Protein AF-A0A6F8URI1-F1 (afdb_monomer)

Sequence (57 aa):
MPSYFFHTRDGQKLEIDEEGTDLPDDKSARNAAKELLAALNRDKLPNGDHMALSVTV

pLDDT: mean 79.6, std 12.09, range [49.59, 93.56]

Secondary structure (DSSP, 8-state):
--EEEEEEEETTEEE--SS-EE-SSHHHHHHHHHHHHHHHHHH--SS-S-EEEEEE-

Mean predicted aligned error: 6.7 Å

Radius of gyration: 11.72 Å; Cα contacts (8 Å, |Δi|>4): 72; chains: 1; bounding box: 25×18×31 Å

Structure (mmCIF, N/CA/C/O backbone):
data_AF-A0A6F8URI1-F1
#
_entry.id   AF-A0A6F8URI1-F1
#
loop_
_atom_site.group_PDB
_atom_site.id
_atom_site.type_symbol
_atom_site.label_atom_id
_atom_site.label_alt_id
_atom_site.label_comp_id
_atom_site.label_asym_id
_atom_site.label_entity_id
_atom_site.label_seq_id
_atom_site.pdbx_PDB_ins_code
_atom_site.Cartn_x
_atom_site.Cartn_y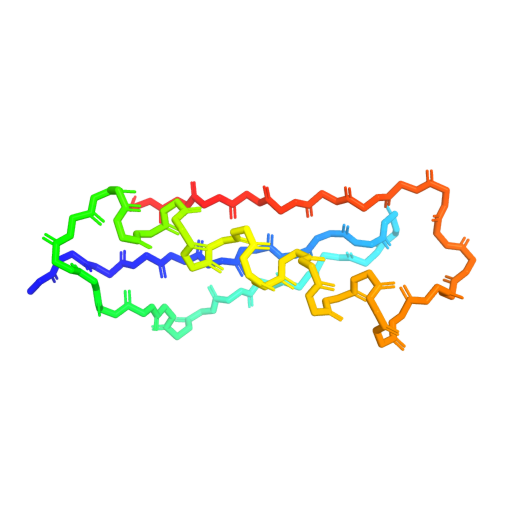
_atom_site.Cartn_z
_atom_site.occupancy
_atom_site.B_iso_or_equiv
_atom_site.auth_seq_id
_atom_site.auth_comp_id
_atom_site.auth_asym_id
_atom_site.auth_atom_id
_atom_site.pdbx_PDB_model_num
ATOM 1 N N . MET A 1 1 ? -9.654 -5.647 12.548 1.00 78.44 1 MET A N 1
ATOM 2 C CA . MET A 1 1 ? -8.988 -4.400 12.118 1.00 78.44 1 MET A CA 1
ATOM 3 C C . MET A 1 1 ? -9.390 -4.163 10.670 1.00 78.44 1 MET A C 1
ATOM 5 O O . MET A 1 1 ? -9.784 -5.140 10.044 1.00 78.44 1 MET A O 1
ATOM 9 N N . PRO A 1 2 ? -9.420 -2.921 10.170 1.00 87.25 2 PRO A N 1
ATOM 10 C CA . PRO A 1 2 ? -9.619 -2.688 8.744 1.00 87.25 2 PRO A CA 1
ATOM 11 C C . PRO A 1 2 ? -8.436 -3.249 7.946 1.00 87.25 2 PRO A C 1
ATOM 13 O O . PRO A 1 2 ? -7.282 -3.110 8.364 1.00 87.25 2 PRO A O 1
ATOM 16 N N . SER A 1 3 ? -8.745 -3.876 6.817 1.00 90.44 3 SER A N 1
ATOM 17 C CA . SER A 1 3 ? -7.757 -4.378 5.867 1.00 90.44 3 SER A CA 1
ATOM 18 C C . SER A 1 3 ? -7.552 -3.323 4.784 1.00 90.44 3 SER A C 1
ATOM 20 O O . SER A 1 3 ? -8.520 -2.810 4.230 1.00 90.44 3 SER A O 1
ATOM 22 N N . TYR A 1 4 ? -6.299 -2.969 4.514 1.00 90.94 4 TYR A N 1
ATOM 23 C CA . TYR A 1 4 ? -5.931 -1.966 3.514 1.00 90.94 4 TYR A CA 1
ATOM 24 C C . TYR A 1 4 ? -5.223 -2.635 2.351 1.00 90.94 4 TYR A C 1
ATOM 26 O O . TYR A 1 4 ? -4.318 -3.438 2.571 1.00 90.94 4 TYR A O 1
ATOM 34 N N . PHE A 1 5 ? -5.591 -2.257 1.132 1.00 91.44 5 PHE A N 1
ATOM 35 C CA . PHE A 1 5 ? -5.041 -2.839 -0.089 1.00 91.44 5 PHE A CA 1
ATOM 36 C C . PHE A 1 5 ? -4.123 -1.830 -0.780 1.00 91.44 5 PHE A C 1
ATOM 38 O O . PHE A 1 5 ? -4.527 -0.69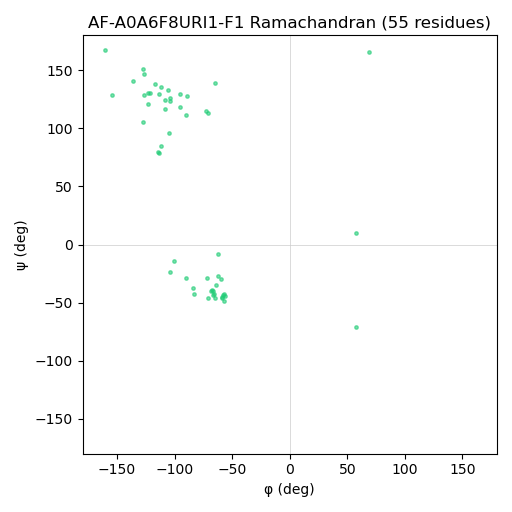5 -1.065 1.00 91.44 5 PHE A O 1
ATOM 45 N N . PHE A 1 6 ? -2.877 -2.233 -1.034 1.00 88.94 6 PHE A N 1
ATOM 46 C CA . PHE A 1 6 ? -1.839 -1.368 -1.596 1.00 88.94 6 PHE A CA 1
ATOM 47 C C . PHE A 1 6 ? -1.592 -1.700 -3.067 1.00 88.94 6 PHE A C 1
ATOM 49 O O . PHE A 1 6 ? -0.812 -2.585 -3.408 1.00 88.94 6 PH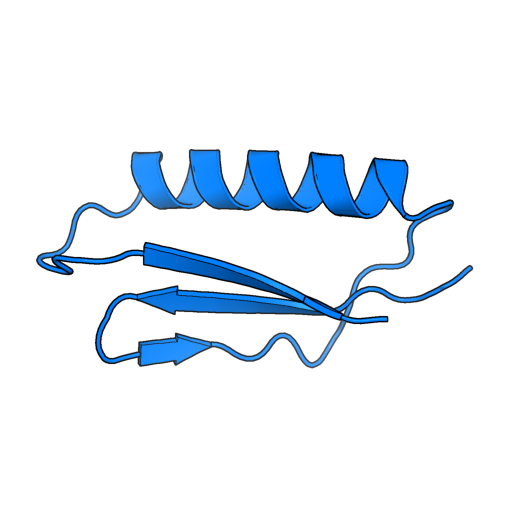E A O 1
ATOM 56 N N . HIS A 1 7 ? -2.228 -0.960 -3.973 1.00 87.94 7 HIS A N 1
ATOM 57 C CA . HIS A 1 7 ? -2.033 -1.177 -5.408 1.00 87.94 7 HIS A CA 1
ATOM 58 C C . HIS A 1 7 ? -0.873 -0.331 -5.931 1.00 87.94 7 HIS A C 1
ATOM 60 O O . HIS A 1 7 ? -0.856 0.892 -5.754 1.00 87.94 7 HIS A O 1
ATOM 66 N N . THR A 1 8 ? 0.070 -0.973 -6.618 1.00 83.31 8 THR A N 1
ATOM 67 C CA . THR A 1 8 ? 1.243 -0.304 -7.195 1.00 83.31 8 THR A CA 1
ATOM 68 C C . THR A 1 8 ? 1.090 -0.176 -8.703 1.00 83.31 8 THR A C 1
ATOM 70 O O . THR A 1 8 ? 0.761 -1.143 -9.389 1.00 83.31 8 THR A O 1
ATOM 73 N N . ARG A 1 9 ? 1.362 1.016 -9.243 1.00 79.88 9 ARG A N 1
ATOM 74 C CA . ARG A 1 9 ? 1.384 1.262 -10.686 1.00 79.88 9 ARG A CA 1
ATOM 75 C C . ARG A 1 9 ? 2.733 1.822 -11.125 1.00 79.88 9 ARG A C 1
ATOM 77 O O . ARG A 1 9 ? 3.128 2.903 -10.693 1.00 79.88 9 ARG A O 1
ATOM 84 N N . ASP A 1 10 ? 3.386 1.105 -12.031 1.00 75.81 10 ASP A N 1
ATOM 85 C CA . ASP A 1 10 ? 4.666 1.461 -12.653 1.00 75.81 10 ASP A CA 1
ATOM 86 C C . ASP A 1 10 ? 4.442 1.704 -14.152 1.00 75.81 10 ASP A C 1
ATOM 88 O O . ASP A 1 10 ? 4.594 0.793 -14.970 1.00 75.81 10 ASP A O 1
ATOM 92 N N . GLY A 1 11 ? 3.938 2.901 -14.491 1.00 70.12 11 GLY A N 1
ATOM 93 C CA . GLY A 1 11 ? 3.621 3.374 -15.849 1.00 70.12 11 GLY A CA 1
ATOM 94 C C . GLY A 1 11 ? 2.622 2.519 -16.646 1.00 70.12 11 GLY A C 1
ATOM 95 O O . GLY A 1 11 ? 1.482 2.922 -16.889 1.00 70.12 11 GLY A O 1
ATOM 96 N N . GLN A 1 12 ? 3.061 1.336 -17.065 1.00 71.62 12 GLN A N 1
ATOM 97 C CA . GLN A 1 12 ? 2.321 0.363 -17.868 1.00 71.62 12 GLN A CA 1
ATOM 98 C C . GLN A 1 12 ? 1.811 -0.831 -17.053 1.00 71.62 12 GLN A C 1
ATOM 100 O O . GLN A 1 12 ? 0.830 -1.457 -17.453 1.00 71.62 12 GLN A O 1
ATOM 105 N N . LYS A 1 13 ? 2.440 -1.146 -15.913 1.00 79.50 13 LYS A N 1
ATOM 106 C CA . LYS A 1 13 ? 2.076 -2.309 -15.098 1.00 79.50 13 LYS A CA 1
ATOM 107 C C . LYS A 1 13 ? 1.289 -1.879 -13.863 1.00 79.50 13 LYS A C 1
ATOM 109 O O . LYS A 1 13 ? 1.752 -1.033 -13.103 1.00 79.50 13 LYS A O 1
ATOM 114 N N . LEU A 1 14 ? 0.109 -2.467 -13.675 1.00 83.25 14 LEU A N 1
ATOM 115 C CA . LEU A 1 14 ? -0.669 -2.381 -12.440 1.00 83.25 14 LEU A CA 1
ATOM 116 C C . LEU A 1 14 ? -0.516 -3.704 -11.685 1.00 83.25 14 LEU A C 1
ATOM 118 O O . LEU A 1 14 ? -0.814 -4.763 -12.235 1.00 83.25 14 LEU A O 1
ATOM 122 N N . GLU A 1 15 ? -0.054 -3.631 -10.445 1.00 86.19 15 GLU A N 1
ATOM 123 C CA . GLU A 1 15 ? 0.001 -4.749 -9.507 1.00 86.19 15 GLU A CA 1
ATOM 124 C C . GLU A 1 15 ? -1.069 -4.521 -8.435 1.00 86.19 15 GLU A C 1
ATOM 126 O O . GLU A 1 15 ? -1.047 -3.518 -7.715 1.00 86.19 15 GLU A O 1
ATOM 131 N N . ILE A 1 16 ? -2.043 -5.431 -8.388 1.00 88.56 16 ILE A N 1
ATOM 132 C CA . ILE A 1 16 ? -3.148 -5.396 -7.432 1.00 88.56 16 ILE A CA 1
ATOM 133 C C . ILE A 1 16 ? -2.778 -6.282 -6.249 1.00 88.56 16 ILE A C 1
ATOM 135 O O . ILE A 1 16 ? -2.574 -7.481 -6.407 1.00 88.56 16 ILE A O 1
ATOM 139 N N . ASP A 1 17 ? -2.699 -5.671 -5.073 1.00 88.44 17 ASP A N 1
ATOM 140 C CA . ASP A 1 17 ? -2.726 -6.371 -3.794 1.00 88.44 17 ASP A CA 1
ATOM 141 C C . ASP A 1 17 ? -4.134 -6.924 -3.509 1.00 88.44 17 ASP A C 1
ATOM 143 O O . ASP A 1 17 ? -5.084 -6.155 -3.348 1.00 88.44 17 ASP A O 1
ATOM 147 N N . GLU A 1 18 ? -4.258 -8.253 -3.502 1.00 89.44 18 GLU A N 1
ATOM 148 C CA . GLU A 1 18 ? -5.485 -8.996 -3.173 1.00 89.44 18 GLU A CA 1
ATOM 149 C C . GLU A 1 18 ? -5.475 -9.545 -1.737 1.00 89.44 18 GLU A C 1
ATOM 151 O O . GLU A 1 18 ? -6.516 -9.968 -1.236 1.00 89.44 18 GLU A O 1
ATOM 156 N N . GLU A 1 19 ? -4.312 -9.556 -1.079 1.00 90.00 19 GLU A N 1
ATOM 157 C CA . GLU A 1 19 ? -4.151 -10.088 0.277 1.00 90.00 19 GLU A CA 1
ATOM 158 C C . GLU A 1 19 ? -4.551 -9.031 1.309 1.00 90.00 19 GLU A C 1
ATOM 160 O O . GLU A 1 19 ? -5.287 -9.323 2.253 1.00 90.00 19 GLU A O 1
ATOM 165 N N . GLY A 1 20 ? -4.136 -7.784 1.073 1.00 88.19 20 GLY A N 1
ATOM 166 C CA . GLY A 1 20 ? -4.369 -6.673 1.980 1.00 88.19 20 GLY A CA 1
ATOM 167 C C . GLY A 1 20 ? -3.569 -6.803 3.278 1.00 88.19 20 GLY A C 1
ATOM 168 O O . GLY A 1 20 ? -3.001 -7.837 3.621 1.00 88.19 20 GLY A O 1
ATOM 169 N N . THR A 1 21 ? -3.481 -5.710 4.028 1.00 90.69 21 THR A N 1
ATOM 170 C CA . THR A 1 21 ? -2.781 -5.672 5.317 1.00 90.69 21 THR A CA 1
ATOM 171 C C . THR A 1 21 ? -3.695 -5.125 6.399 1.00 90.69 21 THR A C 1
ATOM 173 O O . THR A 1 21 ? -4.253 -4.034 6.265 1.00 90.69 21 THR A O 1
ATOM 176 N N . ASP A 1 22 ? -3.803 -5.858 7.503 1.00 93.56 22 ASP A N 1
ATOM 177 C CA . ASP A 1 22 ? -4.531 -5.404 8.681 1.00 93.56 22 ASP A CA 1
ATOM 178 C C . ASP A 1 22 ? -3.749 -4.308 9.402 1.00 93.56 22 ASP A C 1
ATOM 180 O O . ASP A 1 22 ? -2.666 -4.537 9.948 1.00 93.56 22 ASP A O 1
ATOM 184 N N . LEU A 1 23 ? -4.318 -3.104 9.430 1.00 91.75 23 LEU A N 1
ATOM 185 C CA . LEU A 1 23 ? -3.720 -1.956 10.106 1.00 91.75 23 LEU A CA 1
ATOM 186 C C . LEU A 1 23 ? -4.715 -1.318 11.075 1.00 91.75 23 LEU A C 1
ATOM 188 O O . LEU A 1 23 ? -5.930 -1.391 10.880 1.00 91.75 23 LEU A O 1
ATOM 192 N N . PRO A 1 24 ? -4.222 -0.690 12.154 1.00 91.44 24 PRO A N 1
ATOM 193 C CA . PRO A 1 24 ? -5.093 -0.174 13.202 1.00 91.44 24 PRO A CA 1
ATOM 194 C C . PRO A 1 24 ? -5.888 1.067 12.768 1.00 91.44 24 PRO A C 1
ATOM 196 O O . PRO A 1 24 ? -6.985 1.275 13.280 1.00 91.44 24 PRO A O 1
ATOM 199 N N . ASP A 1 25 ? -5.357 1.880 11.847 1.00 91.31 25 ASP A N 1
ATOM 200 C CA . ASP A 1 25 ? -5.970 3.131 11.389 1.00 91.31 25 ASP A CA 1
ATOM 201 C C . ASP A 1 25 ? -5.420 3.617 10.030 1.00 91.31 25 ASP A C 1
ATOM 203 O O . ASP A 1 25 ? -4.368 3.174 9.554 1.00 91.31 25 ASP A O 1
ATOM 207 N N . ASP A 1 26 ? -6.117 4.590 9.433 1.00 90.19 26 ASP A N 1
ATOM 208 C CA . ASP A 1 26 ? -5.756 5.202 8.145 1.00 90.19 26 ASP A CA 1
ATOM 209 C C . ASP A 1 26 ? -4.370 5.862 8.177 1.00 90.19 26 ASP A C 1
ATOM 211 O O . ASP A 1 26 ? -3.674 5.962 7.163 1.00 90.19 26 ASP A O 1
ATOM 215 N N . LYS A 1 27 ? -3.946 6.353 9.348 1.00 92.69 27 LYS A N 1
ATOM 216 C CA . LYS A 1 27 ? -2.641 7.003 9.512 1.00 92.69 27 LYS A CA 1
ATOM 217 C C . LYS A 1 27 ? -1.516 5.980 9.364 1.00 92.69 27 LYS A C 1
ATOM 219 O O . LYS A 1 27 ? -0.504 6.279 8.729 1.00 92.69 27 LYS A O 1
ATOM 224 N N . SER A 1 28 ? -1.708 4.791 9.918 1.00 91.31 28 SER A N 1
ATOM 225 C CA . SER A 1 28 ? -0.802 3.651 9.818 1.00 91.31 28 SER A CA 1
ATOM 226 C C . SER A 1 28 ? -0.749 3.143 8.381 1.00 91.31 28 SER A C 1
ATOM 2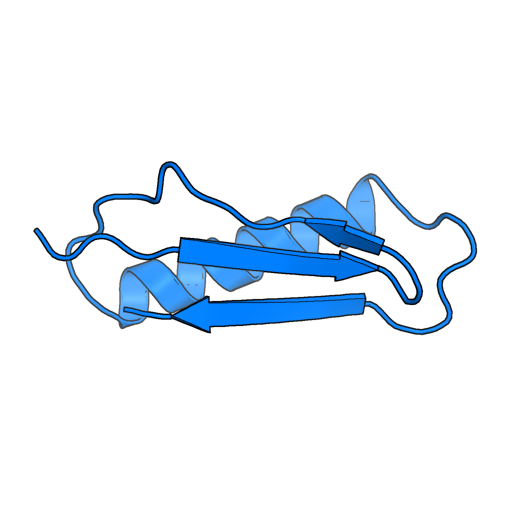28 O O . SER A 1 28 ? 0.346 2.977 7.848 1.00 91.31 28 SER A O 1
ATOM 230 N N . ALA A 1 29 ? -1.900 3.040 7.707 1.00 90.19 29 ALA A N 1
ATOM 231 C CA . ALA A 1 29 ? -1.972 2.724 6.278 1.00 90.19 29 ALA A CA 1
ATOM 232 C C . ALA A 1 29 ? -1.223 3.742 5.415 1.00 90.19 29 ALA A C 1
ATOM 234 O O . ALA A 1 29 ? -0.406 3.379 4.571 1.00 90.19 29 ALA A O 1
ATOM 235 N N . ARG A 1 30 ? -1.404 5.039 5.680 1.00 89.38 30 ARG A N 1
ATOM 236 C CA . ARG A 1 30 ? -0.690 6.099 4.961 1.00 89.38 30 ARG A CA 1
ATOM 237 C C . ARG A 1 30 ? 0.822 6.066 5.195 1.00 89.38 30 ARG A C 1
ATOM 239 O O . ARG A 1 30 ? 1.577 6.423 4.292 1.00 89.38 30 ARG A O 1
ATOM 246 N N . ASN A 1 31 ? 1.276 5.704 6.392 1.00 91.69 31 ASN A N 1
ATOM 247 C CA . ASN A 1 31 ? 2.705 5.578 6.677 1.00 91.69 31 ASN A CA 1
ATOM 248 C C . ASN A 1 31 ? 3.303 4.355 5.972 1.00 91.69 31 ASN A C 1
ATOM 250 O O . ASN A 1 31 ? 4.303 4.512 5.275 1.00 91.69 31 ASN A O 1
ATOM 254 N N . ALA A 1 32 ? 2.637 3.199 6.050 1.00 89.00 32 ALA A N 1
ATOM 255 C CA . ALA A 1 32 ? 3.032 1.986 5.332 1.00 89.00 32 ALA A CA 1
ATOM 256 C C . ALA A 1 32 ? 3.110 2.226 3.814 1.00 89.00 32 ALA A C 1
ATOM 258 O O . ALA A 1 32 ? 4.099 1.874 3.178 1.00 89.00 32 ALA A O 1
ATOM 259 N N . ALA A 1 33 ? 2.133 2.945 3.249 1.00 87.44 33 ALA A N 1
ATOM 260 C CA . ALA A 1 33 ? 2.124 3.343 1.842 1.00 87.44 33 ALA A CA 1
ATOM 261 C C . ALA A 1 33 ? 3.383 4.130 1.437 1.00 87.44 33 ALA A C 1
ATOM 263 O O . ALA A 1 33 ? 3.983 3.893 0.390 1.00 87.44 33 ALA A O 1
ATOM 264 N N . LYS A 1 34 ? 3.801 5.091 2.270 1.00 86.75 34 LYS A N 1
ATOM 265 C CA . LYS A 1 34 ? 4.989 5.914 2.001 1.00 86.75 34 LYS A CA 1
ATOM 266 C C . LYS A 1 34 ? 6.276 5.102 2.070 1.00 86.75 34 LYS A C 1
ATOM 268 O O . LYS A 1 34 ? 7.172 5.342 1.266 1.00 86.75 34 LYS A O 1
ATOM 273 N N . GLU A 1 35 ? 6.372 4.176 3.018 1.00 87.88 35 GLU A N 1
ATOM 274 C CA . GLU A 1 35 ? 7.529 3.286 3.140 1.00 87.88 35 GLU A CA 1
ATOM 275 C C . GLU A 1 35 ? 7.628 2.340 1.940 1.00 87.88 35 GLU A C 1
ATOM 277 O O . GLU A 1 35 ? 8.704 2.224 1.354 1.00 87.88 35 GLU A O 1
ATOM 282 N N . LEU A 1 36 ? 6.501 1.772 1.497 1.00 84.06 36 LEU A N 1
ATOM 283 C CA . LEU A 1 36 ? 6.404 0.973 0.270 1.00 84.06 36 LEU A CA 1
ATOM 284 C C . LEU A 1 36 ? 6.857 1.764 -0.962 1.00 84.06 36 LEU A C 1
ATOM 286 O O . LEU A 1 36 ? 7.711 1.302 -1.712 1.00 84.06 36 LEU A O 1
ATOM 290 N N . LEU A 1 37 ? 6.357 2.990 -1.140 1.00 79.94 37 LEU A N 1
ATOM 291 C CA . LEU A 1 37 ? 6.795 3.885 -2.218 1.00 79.94 37 LEU A CA 1
ATOM 292 C C . LEU A 1 37 ? 8.300 4.177 -2.170 1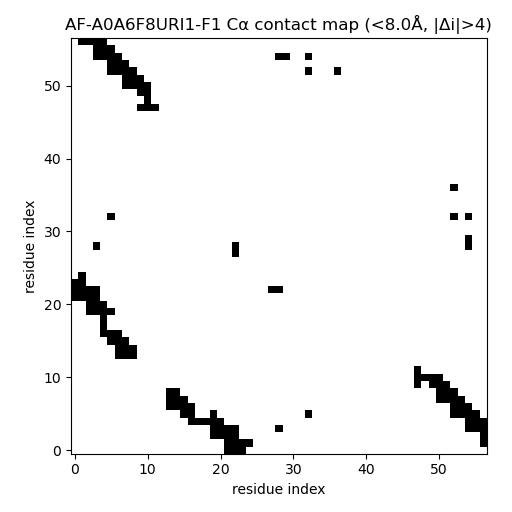.00 79.94 37 LEU A C 1
ATOM 294 O O . LEU A 1 37 ? 8.960 4.198 -3.209 1.00 79.94 37 LEU A O 1
ATOM 298 N N . ALA A 1 38 ? 8.847 4.431 -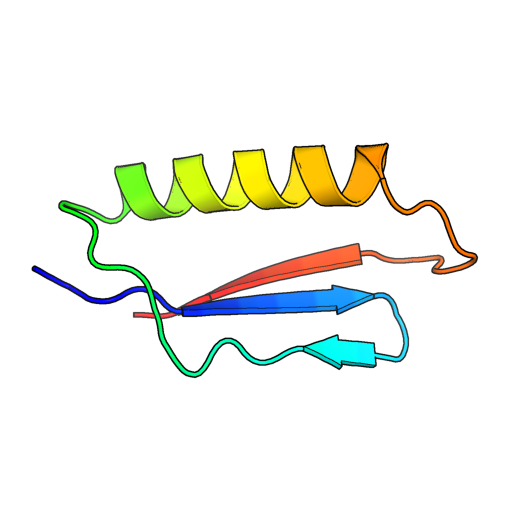0.980 1.00 81.00 38 ALA A N 1
ATOM 299 C CA . ALA A 1 38 ? 10.268 4.711 -0.808 1.00 81.00 38 ALA A CA 1
ATOM 300 C C . ALA A 1 38 ? 11.137 3.483 -1.124 1.00 81.00 38 ALA A C 1
ATOM 302 O O . ALA A 1 38 ? 12.182 3.632 -1.756 1.00 81.00 38 ALA A O 1
ATOM 303 N N . ALA A 1 39 ? 10.698 2.286 -0.725 1.00 77.94 39 ALA A N 1
ATOM 304 C CA . ALA A 1 39 ? 11.361 1.025 -1.046 1.00 77.94 39 ALA A CA 1
ATOM 305 C C . ALA A 1 39 ? 11.324 0.738 -2.555 1.00 77.94 39 ALA A C 1
ATOM 307 O O . ALA A 1 39 ? 12.362 0.461 -3.150 1.00 77.94 39 ALA A O 1
ATOM 308 N N . LEU A 1 40 ? 10.163 0.911 -3.195 1.00 72.31 40 LEU A N 1
ATOM 309 C CA . LEU A 1 40 ? 10.000 0.743 -4.641 1.00 72.31 40 LEU A CA 1
ATOM 310 C C . LEU A 1 40 ? 10.909 1.689 -5.435 1.00 72.31 40 LEU A C 1
ATOM 312 O O . LEU A 1 40 ? 11.615 1.232 -6.325 1.00 72.31 40 LEU A O 1
ATOM 316 N N . ASN A 1 41 ? 10.973 2.973 -5.065 1.00 69.44 41 ASN A N 1
ATOM 317 C CA . ASN A 1 41 ? 11.885 3.937 -5.697 1.00 69.44 41 ASN A CA 1
ATOM 318 C C . ASN A 1 41 ? 13.369 3.573 -5.519 1.00 69.44 41 ASN A C 1
ATOM 320 O O . ASN A 1 41 ? 14.207 3.991 -6.316 1.00 69.44 41 ASN A O 1
ATOM 324 N N . ARG A 1 42 ? 13.714 2.851 -4.446 1.00 67.69 42 ARG A N 1
ATOM 325 C CA . ARG A 1 42 ? 15.095 2.467 -4.136 1.00 67.69 42 ARG A CA 1
ATOM 326 C C . ARG A 1 42 ? 15.530 1.206 -4.883 1.00 67.69 42 ARG A C 1
ATOM 328 O O . ARG A 1 42 ? 16.677 1.149 -5.317 1.00 67.69 42 ARG A O 1
ATOM 335 N N . ASP A 1 43 ? 14.626 0.242 -5.044 1.00 63.38 43 ASP A N 1
ATOM 336 C CA . ASP A 1 43 ? 14.894 -1.046 -5.701 1.00 63.38 43 ASP A CA 1
ATOM 337 C C . ASP A 1 43 ? 14.629 -1.024 -7.213 1.00 63.38 43 ASP A C 1
ATOM 339 O O . ASP A 1 43 ? 15.25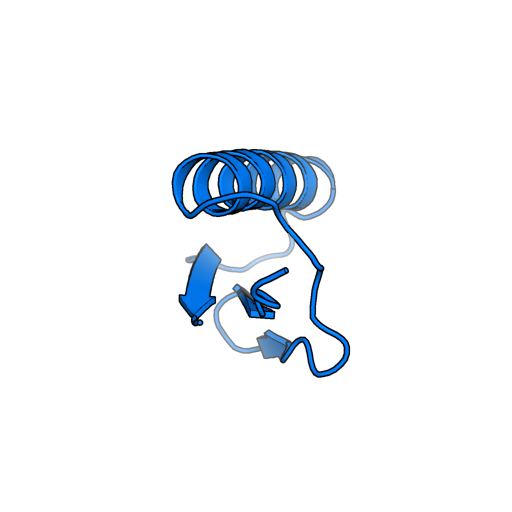7 -1.763 -7.974 1.00 63.38 43 ASP A O 1
ATOM 34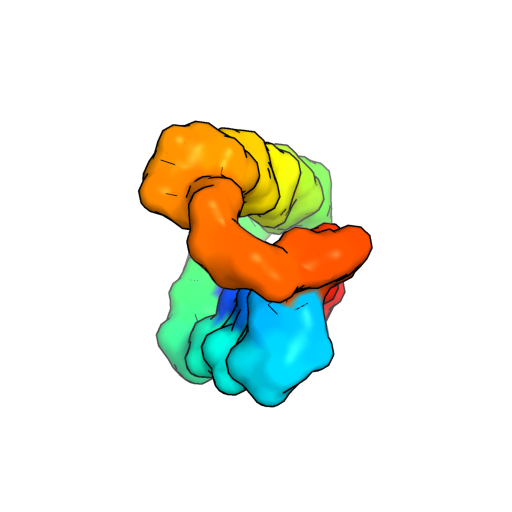3 N N . LYS A 1 44 ? 13.704 -0.177 -7.671 1.00 56.09 44 LYS A N 1
ATOM 344 C CA . LYS A 1 44 ? 13.279 -0.073 -9.065 1.00 56.09 44 LYS A CA 1
ATOM 345 C C . LYS A 1 44 ? 13.371 1.383 -9.526 1.00 56.09 44 LYS A C 1
ATOM 347 O O . LYS A 1 44 ? 12.485 2.190 -9.282 1.00 56.09 44 LYS A O 1
ATOM 352 N N . LEU A 1 45 ? 14.386 1.677 -10.335 1.00 60.78 45 LEU A N 1
ATOM 353 C CA . LEU A 1 45 ? 14.271 2.671 -11.408 1.00 60.78 45 LEU A CA 1
ATOM 354 C C . LEU A 1 45 ? 14.386 1.939 -12.755 1.00 60.78 45 LEU A C 1
ATOM 356 O O . LEU A 1 45 ? 15.465 1.928 -13.349 1.00 60.78 45 LEU A O 1
ATOM 360 N N . PRO A 1 46 ? 13.326 1.276 -13.255 1.00 51.19 46 PRO A N 1
ATOM 361 C CA . PRO A 1 46 ? 13.344 0.602 -14.535 1.00 51.19 46 PRO A CA 1
ATOM 362 C C . PRO A 1 46 ? 12.402 1.358 -15.478 1.00 51.19 46 PRO A C 1
ATOM 364 O O . PRO A 1 46 ? 11.244 1.000 -15.620 1.00 51.19 46 PRO A O 1
ATOM 367 N N . ASN A 1 47 ? 12.892 2.411 -16.1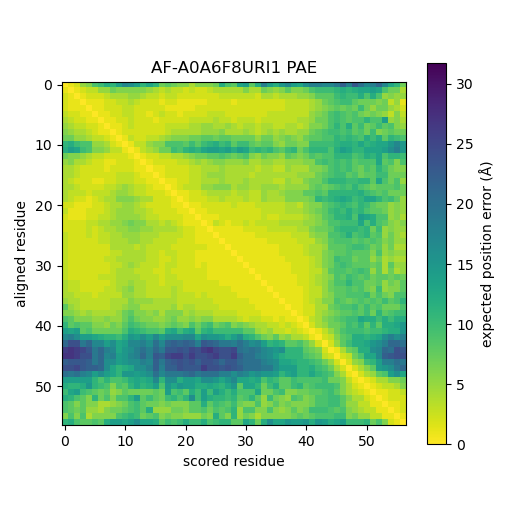31 1.00 49.59 47 ASN A N 1
ATOM 368 C CA . ASN A 1 47 ? 12.276 2.997 -17.335 1.00 49.59 47 ASN A CA 1
ATOM 369 C C . ASN A 1 47 ? 10.811 3.498 -17.254 1.00 49.59 47 ASN A C 1
ATOM 371 O O . ASN A 1 47 ? 10.231 3.807 -18.294 1.00 49.59 47 ASN A O 1
ATOM 375 N N . GLY A 1 48 ? 10.193 3.585 -16.077 1.00 51.78 48 GLY A N 1
ATOM 376 C CA . GLY A 1 48 ? 8.852 4.140 -15.912 1.00 51.78 48 GLY A CA 1
ATOM 377 C C . GLY A 1 48 ? 8.914 5.642 -15.656 1.00 51.78 48 GLY A C 1
ATOM 378 O O . GLY A 1 48 ? 9.330 6.062 -14.582 1.00 51.78 48 GLY A O 1
ATOM 379 N N . ASP A 1 49 ? 8.450 6.467 -16.595 1.00 59.75 49 ASP A N 1
ATOM 380 C CA . ASP A 1 49 ? 8.370 7.931 -16.419 1.00 59.75 49 ASP A CA 1
ATOM 381 C C . ASP A 1 49 ? 7.431 8.359 -15.261 1.00 59.75 49 ASP A C 1
ATOM 383 O O . ASP A 1 49 ? 7.361 9.540 -14.911 1.00 59.75 49 ASP A O 1
ATOM 387 N N . HIS A 1 50 ? 6.677 7.421 -14.664 1.00 60.50 50 HIS A N 1
ATOM 388 C CA . HIS A 1 50 ? 5.685 7.690 -13.625 1.00 60.50 50 HIS A CA 1
ATOM 389 C C . HIS A 1 50 ? 5.423 6.484 -12.703 1.00 60.50 50 HIS A C 1
ATOM 391 O O . HIS A 1 50 ? 5.060 5.405 -13.177 1.00 60.50 50 HIS A O 1
ATOM 397 N N . MET A 1 51 ? 5.498 6.705 -11.385 1.00 64.94 51 MET A N 1
ATOM 398 C CA . MET A 1 51 ? 5.175 5.717 -10.348 1.00 64.94 51 MET A CA 1
ATOM 399 C C . MET A 1 51 ? 4.089 6.271 -9.413 1.00 64.94 51 MET A C 1
ATOM 401 O O . MET A 1 51 ? 4.209 7.393 -8.916 1.00 64.94 51 MET A O 1
ATOM 405 N N . ALA A 1 52 ? 3.030 5.494 -9.172 1.00 67.44 52 ALA A N 1
ATOM 406 C CA . ALA A 1 52 ? 1.916 5.880 -8.306 1.00 67.44 52 ALA A CA 1
ATOM 407 C C . ALA A 1 52 ? 1.499 4.720 -7.390 1.00 67.44 52 ALA A C 1
ATOM 409 O O . ALA A 1 52 ? 1.439 3.569 -7.821 1.00 67.44 52 ALA A O 1
ATOM 410 N N . LEU A 1 53 ? 1.177 5.042 -6.135 1.00 73.69 53 LEU A N 1
ATOM 411 C CA . LEU A 1 53 ? 0.609 4.110 -5.162 1.00 73.69 53 LEU A CA 1
ATOM 412 C C . LEU A 1 53 ? -0.741 4.651 -4.696 1.00 73.69 53 LEU A C 1
ATOM 414 O O . LEU A 1 53 ? -0.847 5.813 -4.294 1.00 73.69 53 LEU A O 1
ATOM 418 N N . SER A 1 54 ? -1.756 3.796 -4.735 1.00 76.88 54 SER A N 1
ATOM 419 C CA . SER A 1 54 ? -3.094 4.084 -4.222 1.00 76.88 54 SER A CA 1
ATOM 420 C C . SER A 1 54 ? -3.425 3.136 -3.078 1.00 76.88 54 SER A C 1
ATOM 422 O O . SER A 1 54 ? -3.141 1.943 -3.169 1.00 76.88 54 SER A O 1
ATOM 424 N N . VAL A 1 55 ? -4.040 3.679 -2.027 1.00 77.69 55 VAL A N 1
ATOM 425 C CA . VAL A 1 55 ? -4.518 2.916 -0.870 1.00 77.69 55 VAL A CA 1
ATOM 426 C C . VAL A 1 55 ? -6.036 2.981 -0.853 1.00 77.69 55 VAL A C 1
ATOM 428 O O . VAL A 1 55 ? -6.603 4.075 -0.924 1.00 77.69 55 VAL A O 1
ATOM 431 N N . THR A 1 56 ? -6.666 1.821 -0.738 1.00 77.44 56 THR A N 1
ATOM 432 C CA . THR A 1 56 ? -8.120 1.667 -0.644 1.00 77.44 56 THR A CA 1
ATOM 433 C C . THR A 1 56 ? -8.471 0.839 0.589 1.00 77.44 56 THR A C 1
ATOM 435 O O . THR A 1 56 ? -7.689 -0.026 0.992 1.00 77.44 56 THR A O 1
ATOM 438 N N . VAL A 1 57 ? -9.618 1.162 1.193 1.00 68.44 57 VAL A N 1
ATOM 439 C CA . VAL A 1 57 ? -10.197 0.493 2.370 1.00 68.44 57 VAL A CA 1
ATOM 440 C C . VAL A 1 57 ? -11.401 -0.321 1.931 1.00 68.44 57 VAL A C 1
ATOM 442 O O . VAL A 1 57 ? -12.181 0.230 1.119 1.00 68.44 57 VAL A O 1
#

Solvent-accessible surface area (backbone atoms only — not comparable to full-atom values): 3474 Å² total; per-residue (Å²): 117,59,53,36,27,62,32,43,34,50,68,84,49,77,47,77,49,83,82,50,44,79,34,92,44,71,67,54,48,55,50,52,51,50,51,51,51,52,49,45,60,72,78,49,84,75,92,51,96,43,76,51,76,51,80,50,117

Foldseek 3Di:
DDFKWKWKDQQPDIDTRPPTDDDPDPVRVVVVNVVVVVVCVVVDPDPRPDIDIDMDD